Protein AF-A0A376ZKH6-F1 (afdb_monomer_lite)

Sequence (119 aa):
MQRTDLTFSPALKKLMDQVRKKGDHSLHQSSAVCRRVQILREIFNSGWQHNWGFVPFTEHEFATMGDQLKYLVPDDMIYIAEIDSAPCAFIVGLPNINEAIADLNGSLFPSAGQNCCGV

Structure (mmCIF, N/CA/C/O backbone):
data_AF-A0A376ZKH6-F1
#
_entry.id   AF-A0A376ZKH6-F1
#
loop_
_atom_site.group_PDB
_atom_site.id
_atom_site.type_symbol
_atom_site.label_atom_id
_atom_site.label_alt_id
_atom_site.label_comp_id
_atom_site.label_asym_id
_atom_site.label_entity_id
_atom_site.label_seq_id
_atom_site.pdbx_PDB_ins_code
_atom_site.Cartn_x
_atom_site.Cartn_y
_atom_site.Cartn_z
_atom_site.occupancy
_atom_site.B_iso_or_equiv
_atom_site.auth_seq_id
_atom_site.auth_comp_id
_atom_site.auth_asym_id
_atom_site.auth_atom_id
_atom_site.pdbx_PDB_model_num
ATOM 1 N N . MET A 1 1 ? -16.297 -2.444 -15.678 1.00 40.16 1 MET A N 1
ATOM 2 C CA . MET A 1 1 ? -16.797 -1.091 -15.356 1.00 40.16 1 MET A CA 1
ATOM 3 C C . MET A 1 1 ? -15.791 -0.077 -15.900 1.00 40.16 1 MET A C 1
ATOM 5 O O . MET A 1 1 ? -14.734 0.082 -15.310 1.00 40.16 1 MET A O 1
ATOM 9 N N . GLN A 1 2 ? -16.030 0.511 -17.077 1.00 43.56 2 GLN A N 1
ATOM 10 C CA . GLN A 1 2 ? -15.186 1.598 -17.596 1.00 43.56 2 GLN A CA 1
ATOM 11 C C . GLN A 1 2 ? -15.685 2.895 -16.956 1.00 43.56 2 GLN A C 1
ATOM 13 O O . GLN A 1 2 ? -16.822 3.288 -17.201 1.00 43.56 2 GLN A O 1
ATOM 18 N N . ARG A 1 3 ? -14.885 3.511 -16.083 1.00 48.69 3 ARG A N 1
ATOM 19 C CA . ARG A 1 3 ? -15.200 4.834 -15.532 1.00 48.69 3 ARG A CA 1
ATOM 20 C C . ARG A 1 3 ? -14.922 5.885 -16.606 1.00 48.69 3 ARG A C 1
ATOM 22 O O . ARG A 1 3 ? -13.769 6.170 -16.916 1.00 48.69 3 ARG A O 1
ATOM 29 N N . THR A 1 4 ? -15.984 6.381 -17.231 1.00 58.69 4 THR A N 1
ATOM 30 C CA . THR A 1 4 ? -15.958 7.318 -18.367 1.00 58.69 4 THR A CA 1
ATOM 31 C C . THR A 1 4 ? -15.630 8.764 -17.972 1.00 58.69 4 THR A C 1
ATOM 33 O O . THR A 1 4 ? -15.512 9.618 -18.844 1.00 58.69 4 THR A O 1
ATOM 36 N N . ASP A 1 5 ? -15.461 9.044 -16.680 1.00 71.31 5 ASP A N 1
ATOM 37 C CA . ASP A 1 5 ? -15.237 10.366 -16.081 1.00 71.31 5 ASP A CA 1
ATOM 38 C C . ASP A 1 5 ? -13.761 10.670 -15.752 1.00 71.31 5 ASP A C 1
ATOM 40 O O . ASP A 1 5 ? -13.413 11.802 -15.420 1.00 71.31 5 ASP A O 1
ATOM 44 N N . LEU A 1 6 ? -12.862 9.691 -15.877 1.00 71.50 6 LEU A N 1
ATOM 45 C CA . LEU A 1 6 ? -11.435 9.874 -15.600 1.00 71.50 6 LEU A CA 1
ATOM 46 C C . LEU A 1 6 ? -10.695 10.448 -16.816 1.00 71.50 6 LEU A C 1
ATOM 48 O O . LEU A 1 6 ? -10.218 9.725 -17.693 1.00 71.50 6 LEU A O 1
ATOM 52 N N . THR A 1 7 ? -10.549 11.773 -16.863 1.00 80.75 7 THR A N 1
ATOM 53 C CA . THR A 1 7 ? -9.708 12.443 -17.864 1.00 80.75 7 THR A CA 1
ATOM 54 C C . THR A 1 7 ? -8.274 12.605 -17.361 1.00 80.75 7 THR A C 1
ATOM 56 O O . THR A 1 7 ? -7.990 13.453 -16.518 1.00 80.75 7 THR A O 1
ATOM 59 N N . PHE A 1 8 ? -7.341 11.824 -17.907 1.00 85.12 8 PHE A N 1
ATOM 60 C CA . PHE A 1 8 ? -5.915 11.954 -17.585 1.00 85.12 8 PHE A CA 1
ATOM 61 C C . PHE A 1 8 ? -5.226 13.048 -18.412 1.00 85.12 8 PHE A C 1
ATOM 63 O O . PHE A 1 8 ? -5.525 13.228 -19.600 1.00 85.12 8 PHE A O 1
ATOM 70 N N . SER A 1 9 ? -4.255 13.739 -17.805 1.00 90.69 9 SER A N 1
ATOM 71 C CA . SER A 1 9 ? -3.423 14.727 -18.501 1.00 90.69 9 SER A CA 1
ATOM 72 C C . SER A 1 9 ? -2.611 14.074 -19.635 1.00 90.69 9 SER A C 1
ATOM 74 O O . SER A 1 9 ? -2.306 12.878 -19.566 1.00 90.69 9 SER A O 1
ATOM 76 N N . PRO A 1 10 ? -2.209 14.823 -20.680 1.00 91.25 10 PRO A N 1
ATOM 77 C CA . PRO A 1 10 ? -1.397 14.274 -21.770 1.00 91.25 10 PRO A CA 1
ATOM 78 C C . PRO A 1 10 ? -0.082 13.643 -21.290 1.00 91.25 10 PRO A C 1
ATOM 80 O O . PRO A 1 10 ? 0.334 12.607 -21.807 1.00 91.25 10 PRO A O 1
ATOM 83 N N . ALA A 1 11 ? 0.546 14.234 -20.268 1.00 91.69 11 ALA A N 1
ATOM 84 C CA . ALA A 1 11 ? 1.765 13.706 -19.664 1.00 91.69 11 ALA A CA 1
ATOM 85 C C . ALA A 1 11 ? 1.526 12.340 -19.004 1.00 91.69 11 ALA A C 1
ATOM 87 O O . ALA A 1 11 ? 2.287 11.402 -19.239 1.00 91.69 11 ALA A O 1
ATOM 88 N N . LEU A 1 12 ? 0.437 12.207 -18.240 1.00 88.75 12 LEU A N 1
ATOM 89 C CA . LEU A 1 12 ? 0.089 10.952 -17.583 1.00 88.75 12 LEU A CA 1
ATOM 90 C C . LEU A 1 12 ? -0.293 9.870 -18.599 1.00 88.75 12 LEU A C 1
ATOM 92 O O . LEU A 1 12 ? 0.164 8.740 -18.474 1.00 88.75 12 LEU A O 1
ATOM 96 N N . LYS A 1 13 ? -1.041 10.217 -19.653 1.00 89.12 13 LYS A N 1
ATOM 97 C CA . LYS A 1 13 ? -1.344 9.285 -20.755 1.00 89.12 13 LYS A CA 1
ATOM 98 C C . LYS A 1 13 ? -0.068 8.743 -21.401 1.00 89.12 13 LYS A C 1
ATOM 100 O O . LYS A 1 13 ? 0.077 7.535 -21.548 1.00 89.12 13 LYS A O 1
ATOM 105 N N . LYS A 1 14 ? 0.894 9.623 -21.701 1.00 90.12 14 LYS A N 1
ATOM 106 C CA . LYS A 1 14 ? 2.189 9.229 -22.273 1.00 90.12 14 LYS A CA 1
ATOM 107 C C . LYS A 1 14 ? 2.968 8.291 -21.345 1.00 90.12 14 LYS A C 1
ATOM 109 O O . LYS A 1 14 ? 3.568 7.334 -21.825 1.00 90.12 14 LYS A O 1
ATOM 114 N N . LEU A 1 15 ? 2.945 8.548 -20.037 1.00 89.62 15 LEU A N 1
ATOM 115 C CA . LEU A 1 15 ? 3.563 7.674 -19.038 1.00 89.62 15 LEU A CA 1
ATOM 116 C C . LEU A 1 15 ? 2.874 6.300 -18.994 1.00 89.62 15 LEU A C 1
ATOM 118 O O . LEU A 1 15 ? 3.547 5.274 -19.052 1.00 89.62 15 LEU A O 1
ATOM 122 N N . MET A 1 16 ? 1.540 6.267 -18.962 1.00 86.81 16 MET A N 1
ATOM 123 C CA . MET A 1 16 ? 0.765 5.021 -18.974 1.00 86.81 16 MET A CA 1
ATOM 124 C C . MET A 1 16 ? 1.048 4.180 -20.224 1.00 86.81 16 MET A C 1
ATOM 126 O O . MET A 1 16 ? 1.214 2.968 -20.117 1.00 86.81 16 MET A O 1
ATOM 130 N N . ASP A 1 17 ? 1.158 4.810 -21.396 1.00 87.38 17 ASP A N 1
ATOM 131 C CA . ASP A 1 17 ? 1.489 4.118 -22.646 1.00 87.38 17 ASP A CA 1
ATOM 132 C C . ASP A 1 17 ? 2.914 3.553 -22.647 1.00 87.38 17 ASP A C 1
ATOM 134 O O . ASP A 1 17 ? 3.164 2.511 -23.250 1.00 87.38 17 ASP A O 1
ATOM 138 N N . GLN A 1 18 ? 3.865 4.219 -21.986 1.00 85.69 18 GLN A N 1
ATOM 139 C CA . GLN A 1 18 ? 5.224 3.695 -21.823 1.00 85.69 18 GLN A CA 1
ATOM 140 C C . GLN A 1 18 ? 5.253 2.478 -20.901 1.00 85.69 18 GLN A C 1
ATOM 142 O O . GLN A 1 18 ? 5.943 1.509 -21.208 1.00 85.69 18 GLN A O 1
ATOM 147 N N . VAL A 1 19 ? 4.498 2.520 -19.800 1.00 83.88 19 VAL A N 1
ATOM 148 C CA . VAL A 1 19 ? 4.399 1.399 -18.858 1.00 83.88 19 VAL A CA 1
ATOM 149 C C . VAL A 1 19 ? 3.719 0.211 -19.528 1.00 83.88 19 VAL A C 1
ATOM 151 O O . VAL A 1 19 ? 4.310 -0.855 -19.563 1.00 83.88 19 VAL A O 1
ATOM 154 N N . ARG A 1 20 ? 2.574 0.402 -20.197 1.00 81.38 20 ARG A N 1
ATOM 155 C CA . ARG A 1 20 ? 1.855 -0.675 -20.912 1.00 81.38 20 ARG A CA 1
ATOM 156 C C . ARG A 1 20 ? 2.692 -1.418 -21.956 1.00 81.38 20 ARG A C 1
ATOM 158 O O . ARG A 1 20 ? 2.366 -2.548 -22.288 1.00 81.38 20 ARG A O 1
ATOM 165 N N . LYS A 1 21 ? 3.740 -0.792 -22.497 1.00 81.38 21 LYS A N 1
ATOM 166 C CA . LYS A 1 21 ? 4.658 -1.419 -23.462 1.00 81.38 21 LYS A CA 1
ATOM 167 C C . LYS A 1 21 ? 5.717 -2.316 -22.808 1.00 81.38 21 LYS A C 1
ATOM 169 O O . LYS A 1 21 ? 6.402 -3.034 -23.531 1.00 81.38 21 LYS A O 1
ATOM 174 N N . LYS A 1 22 ? 5.906 -2.249 -21.487 1.00 74.44 22 LYS A N 1
ATOM 175 C CA . LYS A 1 22 ? 6.920 -3.019 -20.756 1.00 74.44 22 LYS A CA 1
ATOM 176 C C . LYS A 1 22 ? 6.361 -4.348 -20.245 1.00 74.44 22 LYS A C 1
ATOM 178 O O . LYS A 1 22 ? 5.841 -4.394 -19.144 1.00 74.44 22 LYS A O 1
ATOM 183 N N . GLY A 1 23 ? 6.549 -5.417 -21.010 1.00 78.50 23 GLY A N 1
ATOM 184 C CA . GLY A 1 23 ? 6.240 -6.778 -20.555 1.00 78.50 23 GLY A CA 1
ATOM 185 C C . GLY A 1 23 ? 4.744 -7.068 -20.429 1.00 78.50 23 GLY A C 1
ATOM 186 O O . GLY A 1 23 ? 3.892 -6.211 -20.696 1.00 78.50 23 GLY A O 1
ATOM 187 N N . ASP A 1 24 ? 4.433 -8.307 -20.060 1.00 78.81 24 ASP A N 1
ATOM 188 C CA . ASP A 1 24 ? 3.056 -8.696 -19.766 1.00 78.81 24 ASP A CA 1
ATOM 189 C C . ASP A 1 24 ? 2.690 -8.260 -18.347 1.00 78.81 24 ASP A C 1
ATOM 191 O O . ASP A 1 24 ? 3.454 -8.484 -17.407 1.00 78.81 24 ASP A O 1
ATOM 195 N N . HIS A 1 25 ? 1.535 -7.613 -18.203 1.00 79.50 25 HIS A N 1
ATOM 196 C CA . HIS A 1 25 ? 1.079 -7.064 -16.932 1.00 79.50 25 HIS A CA 1
ATOM 197 C C . HIS A 1 25 ? -0.154 -7.821 -16.469 1.00 79.50 25 HIS A C 1
ATOM 199 O O . HIS A 1 25 ? -1.186 -7.810 -17.146 1.00 79.50 25 HIS A O 1
ATOM 205 N N . SER A 1 26 ? -0.094 -8.377 -15.267 1.00 77.94 26 SER A N 1
ATOM 206 C CA . SER A 1 26 ? -1.250 -8.990 -14.628 1.00 77.94 26 SER A CA 1
ATOM 207 C C . SER A 1 26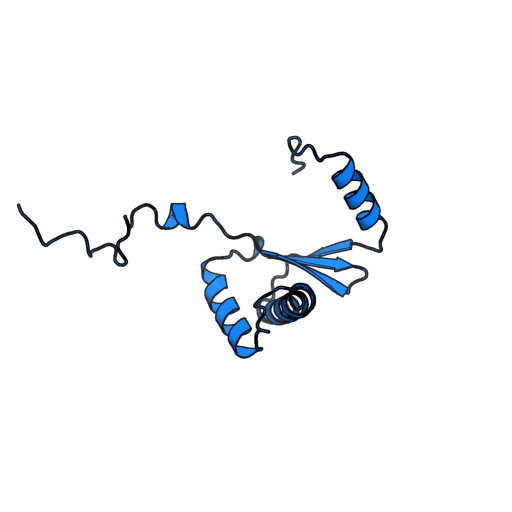 ? -1.549 -8.324 -13.290 1.00 77.94 26 SER A C 1
ATOM 209 O O . SER A 1 26 ? -0.671 -7.856 -12.563 1.00 77.94 26 SER A O 1
ATOM 211 N N . LEU A 1 27 ? -2.841 -8.236 -12.983 1.00 77.94 27 LEU A N 1
ATOM 212 C CA . LEU A 1 27 ? -3.339 -7.827 -11.678 1.00 77.94 27 LEU A CA 1
ATOM 213 C C . LEU A 1 27 ? -4.009 -9.037 -11.058 1.00 77.94 27 LEU A C 1
ATOM 215 O O . LEU A 1 27 ? -4.960 -9.581 -11.621 1.00 77.94 27 LEU A O 1
ATOM 219 N N . HIS A 1 28 ? -3.519 -9.439 -9.894 1.00 73.69 28 HIS A N 1
ATOM 220 C CA . HIS A 1 28 ? -4.069 -10.572 -9.174 1.00 73.69 28 HIS A CA 1
ATOM 221 C C . HIS A 1 28 ? -4.699 -10.106 -7.865 1.00 73.69 28 HIS A C 1
ATOM 223 O O . HIS A 1 28 ? -4.064 -9.463 -7.027 1.00 73.69 28 HIS A O 1
ATOM 229 N N . GLN A 1 29 ? -5.965 -10.479 -7.695 1.00 63.00 29 GLN A N 1
ATOM 230 C CA . GLN A 1 29 ? -6.639 -10.502 -6.408 1.00 63.00 29 GLN A CA 1
ATOM 231 C C . GLN A 1 29 ? -6.376 -11.889 -5.813 1.00 63.00 29 GLN A C 1
ATOM 233 O O . GLN A 1 29 ? -6.820 -12.900 -6.354 1.00 63.00 29 GLN A O 1
ATOM 238 N N . SER A 1 30 ? -5.564 -11.964 -4.763 1.00 57.06 30 SER A N 1
ATOM 239 C CA . SER A 1 30 ? -5.128 -13.248 -4.197 1.00 57.06 30 SER A CA 1
ATOM 240 C C . SER A 1 30 ? -5.956 -13.610 -2.967 1.00 57.06 30 SER A C 1
ATOM 242 O O . SER A 1 30 ? -6.145 -12.767 -2.098 1.00 57.06 30 SER A O 1
ATOM 244 N N . SER A 1 31 ? -6.415 -14.860 -2.866 1.00 52.03 31 SER A N 1
ATOM 245 C CA . SER A 1 31 ? -7.217 -15.391 -1.751 1.00 52.03 31 SER A CA 1
ATOM 246 C C . SER A 1 31 ? -6.390 -15.980 -0.591 1.00 52.03 31 SER A C 1
ATOM 248 O O . SER A 1 31 ? -6.965 -16.401 0.410 1.00 52.03 31 SER A O 1
ATOM 250 N N . ALA A 1 32 ? -5.050 -16.011 -0.679 1.00 58.88 32 ALA A N 1
ATOM 251 C CA . ALA A 1 32 ? -4.173 -16.617 0.336 1.00 58.88 32 ALA A CA 1
ATOM 252 C C . ALA A 1 32 ? -3.340 -15.568 1.106 1.00 58.88 32 ALA A C 1
ATOM 254 O O . ALA A 1 32 ? -2.282 -15.128 0.653 1.00 58.88 32 ALA A O 1
ATOM 255 N N . VAL A 1 33 ? -3.805 -15.195 2.303 1.00 59.31 33 VAL A N 1
ATOM 256 C CA . VAL A 1 33 ? -3.328 -14.045 3.100 1.00 59.31 33 VAL A CA 1
ATOM 257 C C . VAL A 1 33 ? -1.827 -14.086 3.442 1.00 59.31 33 VAL A C 1
ATOM 259 O O . VAL A 1 33 ? -1.121 -13.118 3.165 1.00 59.31 33 VAL A O 1
ATOM 262 N N . CYS A 1 34 ? -1.301 -15.190 3.989 1.00 56.47 34 CYS A N 1
ATOM 263 C CA . CYS A 1 34 ? 0.071 -15.236 4.529 1.00 56.47 34 CYS A CA 1
ATOM 264 C C . CYS A 1 34 ? 1.170 -15.018 3.474 1.00 56.47 34 CYS A C 1
ATOM 266 O O . CYS A 1 34 ? 2.186 -14.388 3.761 1.00 56.47 34 CYS A O 1
ATOM 268 N N . ARG A 1 35 ? 0.970 -15.497 2.238 1.00 67.12 35 ARG A N 1
ATOM 269 C CA . ARG A 1 35 ? 1.952 -15.326 1.151 1.00 67.12 35 ARG A CA 1
ATOM 270 C C . ARG A 1 35 ? 1.988 -13.885 0.629 1.00 67.12 35 ARG A C 1
ATOM 272 O O . ARG A 1 35 ? 3.050 -13.417 0.233 1.00 67.12 35 ARG A O 1
ATOM 279 N N . ARG A 1 36 ? 0.859 -13.161 0.679 1.00 69.50 36 ARG A N 1
ATOM 280 C CA . ARG A 1 36 ? 0.783 -11.742 0.279 1.00 69.50 36 ARG A CA 1
ATOM 281 C C . ARG A 1 36 ? 1.589 -10.853 1.217 1.00 69.50 36 ARG A C 1
ATOM 283 O O . ARG A 1 36 ? 2.295 -9.972 0.751 1.00 69.50 36 ARG A O 1
ATOM 290 N N . VAL A 1 37 ? 1.503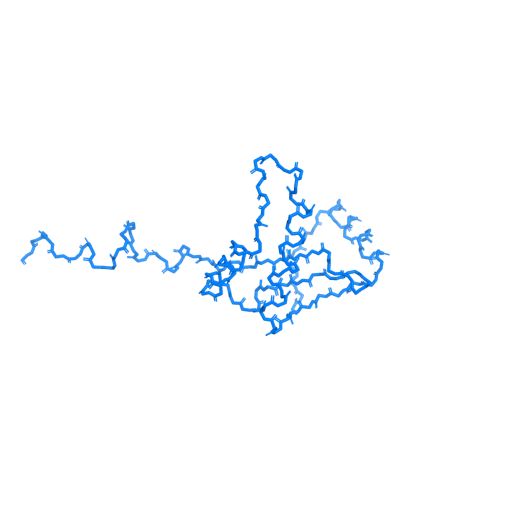 -11.093 2.524 1.00 79.31 37 VAL A N 1
ATOM 291 C CA . VAL A 1 37 ? 2.140 -10.248 3.549 1.00 79.31 37 VAL A CA 1
ATOM 292 C C . VAL A 1 37 ? 3.655 -10.137 3.321 1.00 79.31 37 VAL A C 1
ATOM 294 O O . VAL A 1 37 ? 4.199 -9.040 3.399 1.00 79.31 37 VAL A O 1
ATOM 297 N N . GLN A 1 38 ? 4.326 -11.226 2.930 1.00 85.31 38 GLN A N 1
ATOM 298 C CA . GLN A 1 38 ? 5.757 -11.178 2.603 1.00 85.31 38 GLN A CA 1
ATOM 299 C C . GLN A 1 38 ? 6.056 -10.410 1.313 1.00 85.31 38 GLN A C 1
ATOM 301 O O . GLN A 1 38 ? 6.938 -9.557 1.313 1.00 85.31 38 GLN A O 1
ATOM 306 N N . ILE A 1 39 ? 5.283 -10.645 0.248 1.00 88.06 39 ILE A N 1
ATOM 307 C CA . ILE A 1 39 ? 5.434 -9.926 -1.028 1.00 88.06 39 ILE A CA 1
ATOM 308 C C . ILE A 1 39 ? 5.241 -8.416 -0.821 1.00 88.06 39 ILE A C 1
ATOM 310 O O . ILE A 1 39 ? 6.027 -7.609 -1.312 1.00 88.06 39 ILE A O 1
ATOM 314 N N . LEU A 1 40 ? 4.226 -8.022 -0.049 1.00 88.50 40 LEU A N 1
ATOM 315 C CA . LEU A 1 40 ? 3.967 -6.621 0.285 1.00 88.50 40 LEU A CA 1
ATOM 316 C C . LEU A 1 40 ? 5.134 -6.010 1.072 1.00 88.50 40 LEU A C 1
ATOM 318 O O . LEU A 1 40 ? 5.552 -4.901 0.749 1.00 88.50 40 LEU A O 1
ATOM 322 N N . ARG A 1 41 ? 5.690 -6.728 2.058 1.00 90.38 41 ARG A N 1
ATOM 323 C CA . ARG A 1 41 ? 6.859 -6.278 2.833 1.00 90.38 41 ARG A CA 1
ATOM 324 C C . ARG A 1 41 ? 8.082 -6.072 1.944 1.00 90.38 41 ARG A C 1
ATOM 326 O O . ARG A 1 41 ? 8.775 -5.069 2.084 1.00 90.38 41 ARG A O 1
ATOM 333 N N . GLU A 1 42 ? 8.352 -7.010 1.039 1.00 91.75 42 GLU A N 1
ATOM 334 C CA . GLU A 1 42 ? 9.484 -6.944 0.110 1.00 91.75 42 GLU A CA 1
ATOM 335 C C . GLU A 1 42 ? 9.352 -5.762 -0.856 1.00 91.75 42 GLU A C 1
ATOM 337 O O . GLU A 1 42 ? 10.282 -4.960 -0.979 1.00 91.75 42 GLU A O 1
ATOM 342 N N . ILE A 1 43 ? 8.184 -5.596 -1.485 1.00 91.88 43 ILE A N 1
ATOM 343 C CA . ILE A 1 43 ? 7.907 -4.460 -2.376 1.00 91.88 43 ILE A CA 1
ATOM 344 C C . ILE A 1 43 ? 7.972 -3.138 -1.598 1.00 91.88 43 ILE A C 1
ATOM 346 O O . ILE A 1 43 ? 8.573 -2.177 -2.072 1.00 91.88 43 ILE A O 1
ATOM 350 N N . PHE A 1 44 ? 7.399 -3.077 -0.393 1.00 91.12 44 PHE A N 1
ATOM 351 C CA . PHE A 1 44 ? 7.415 -1.869 0.432 1.00 91.12 44 PHE A CA 1
ATOM 352 C C . PHE A 1 44 ? 8.839 -1.484 0.829 1.00 91.12 44 PHE A C 1
ATOM 354 O O . PHE A 1 44 ? 9.258 -0.355 0.590 1.00 91.12 44 PHE A O 1
ATOM 361 N N . ASN A 1 45 ? 9.604 -2.421 1.391 1.00 92.19 45 ASN A N 1
ATOM 362 C CA . ASN A 1 45 ? 10.961 -2.135 1.836 1.00 92.19 45 ASN A CA 1
ATOM 363 C C . ASN A 1 45 ? 11.854 -1.751 0.649 1.00 92.19 45 ASN A C 1
ATOM 365 O O . ASN A 1 45 ? 12.564 -0.756 0.729 1.00 92.19 45 ASN A O 1
ATOM 369 N N . SER A 1 46 ? 11.782 -2.479 -0.468 1.00 91.75 46 SER A N 1
ATOM 370 C CA . SER A 1 46 ? 12.599 -2.176 -1.652 1.00 91.75 46 SER A CA 1
ATOM 371 C C . SER A 1 46 ? 12.215 -0.852 -2.327 1.00 91.75 46 SER A C 1
ATOM 373 O O . SER A 1 46 ? 13.092 -0.107 -2.765 1.00 91.75 46 SER A O 1
ATOM 375 N N . GLY A 1 47 ? 10.920 -0.524 -2.389 1.00 90.12 47 GLY A N 1
ATOM 376 C CA . GLY A 1 47 ? 10.425 0.696 -3.026 1.00 90.12 47 GLY A CA 1
ATOM 377 C C . GLY A 1 47 ? 10.547 1.950 -2.158 1.00 90.12 47 GLY A C 1
ATOM 378 O O . GLY A 1 47 ? 10.730 3.043 -2.691 1.00 90.12 47 GLY A O 1
ATOM 379 N N . TRP A 1 48 ? 10.472 1.813 -0.830 1.00 88.88 48 TRP A N 1
ATOM 380 C CA . TRP A 1 48 ? 10.438 2.945 0.105 1.00 88.88 48 TRP A CA 1
ATOM 381 C C . TRP A 1 48 ? 11.780 3.229 0.789 1.00 88.88 48 TRP A C 1
ATOM 383 O O . TRP A 1 48 ? 11.913 4.263 1.441 1.00 88.88 48 TRP A O 1
ATOM 393 N N . GLN A 1 49 ? 12.795 2.369 0.611 1.00 91.94 49 GLN A N 1
ATOM 394 C CA . GLN A 1 49 ? 14.081 2.485 1.316 1.00 91.94 49 GLN A CA 1
ATOM 395 C C . GLN A 1 49 ? 14.818 3.816 1.141 1.00 91.94 49 GLN A C 1
ATOM 397 O O . GLN A 1 49 ? 15.628 4.185 1.985 1.00 91.94 49 GLN A O 1
ATOM 402 N N . HIS A 1 50 ? 14.562 4.536 0.049 1.00 91.19 50 HIS A N 1
ATOM 403 C CA . HIS A 1 50 ? 15.227 5.807 -0.244 1.00 91.19 50 HIS A CA 1
ATOM 404 C C . HIS A 1 50 ? 14.457 7.030 0.281 1.00 91.19 50 HIS A C 1
ATOM 406 O O . HIS A 1 50 ? 14.887 8.160 0.052 1.00 91.19 50 HIS A O 1
ATOM 412 N N . ASN A 1 51 ? 13.334 6.832 0.979 1.00 92.12 51 ASN A N 1
ATOM 413 C CA . ASN A 1 51 ? 12.565 7.924 1.563 1.00 92.12 51 ASN A CA 1
ATOM 414 C C . ASN A 1 51 ? 13.100 8.320 2.943 1.00 92.12 51 ASN A C 1
ATOM 416 O O . ASN A 1 51 ? 13.525 7.488 3.745 1.00 92.12 51 ASN A O 1
ATOM 420 N N . TRP A 1 52 ? 13.050 9.622 3.234 1.00 88.81 52 TRP A N 1
ATOM 421 C CA . TRP A 1 52 ? 13.477 10.161 4.523 1.00 88.81 52 TRP A CA 1
ATOM 422 C C . TRP A 1 52 ? 12.673 9.548 5.677 1.00 88.81 52 TRP A C 1
ATOM 424 O O . TRP A 1 52 ? 11.444 9.509 5.629 1.00 88.81 52 TRP A O 1
ATOM 434 N N . GLY A 1 53 ? 13.367 9.104 6.729 1.00 87.88 53 GLY A N 1
ATOM 435 C CA . GLY A 1 53 ? 12.738 8.497 7.905 1.00 87.88 53 GLY A CA 1
ATOM 436 C C . GLY A 1 53 ? 12.244 7.063 7.695 1.00 87.88 53 GLY A C 1
ATOM 437 O O . GLY A 1 53 ? 11.495 6.563 8.531 1.00 87.88 53 GLY A O 1
ATOM 438 N N . PHE A 1 54 ? 12.640 6.396 6.604 1.00 89.12 54 PHE A N 1
ATOM 439 C CA . PHE A 1 54 ? 12.314 4.990 6.397 1.00 89.12 54 PHE A CA 1
ATOM 440 C C . PHE A 1 54 ? 12.996 4.095 7.437 1.00 89.12 54 PHE A C 1
ATOM 442 O O . PHE A 1 54 ? 14.212 4.140 7.629 1.00 89.12 54 PHE A O 1
ATOM 449 N N . VAL A 1 55 ? 12.191 3.237 8.060 1.00 89.19 55 VAL A N 1
ATOM 450 C CA . VAL A 1 55 ? 12.637 2.142 8.917 1.00 89.19 55 VAL A CA 1
ATOM 451 C C . VAL A 1 55 ? 12.119 0.848 8.287 1.00 89.19 55 VAL A C 1
ATOM 453 O O . VAL A 1 55 ? 10.908 0.735 8.079 1.00 89.19 55 VAL A O 1
ATOM 456 N N . PRO A 1 56 ? 12.996 -0.110 7.936 1.00 88.31 56 PRO A N 1
ATOM 457 C CA . PRO A 1 56 ? 12.564 -1.350 7.312 1.00 88.31 56 PRO A CA 1
ATOM 458 C C . PRO A 1 56 ? 11.763 -2.189 8.299 1.00 88.31 56 PRO A C 1
ATOM 460 O O . PRO A 1 56 ? 12.214 -2.446 9.413 1.00 88.31 56 PRO A O 1
ATOM 463 N N . PHE A 1 57 ? 10.602 -2.672 7.862 1.00 88.62 57 PHE A N 1
ATOM 464 C CA . PHE A 1 57 ? 9.813 -3.589 8.673 1.00 88.62 57 PHE A CA 1
ATOM 465 C C . PHE A 1 57 ? 10.476 -4.961 8.749 1.00 88.62 57 PHE A C 1
ATOM 467 O O . PHE A 1 57 ? 10.870 -5.539 7.723 1.00 88.62 57 PHE A O 1
ATOM 474 N N . THR A 1 58 ? 10.524 -5.512 9.960 1.00 90.81 58 THR A N 1
ATOM 475 C CA . THR A 1 58 ? 10.835 -6.924 10.181 1.00 90.81 58 THR A CA 1
ATOM 476 C C . THR A 1 58 ? 9.667 -7.813 9.754 1.00 90.81 58 THR A C 1
ATOM 478 O O . THR A 1 58 ? 8.536 -7.363 9.552 1.00 90.81 58 THR A O 1
ATOM 481 N N . GLU A 1 59 ? 9.932 -9.111 9.625 1.00 87.38 59 GLU A N 1
ATOM 482 C CA . GLU A 1 59 ? 8.901 -10.093 9.290 1.00 87.38 59 GLU A CA 1
ATOM 483 C C . GLU A 1 59 ? 7.762 -10.115 10.323 1.00 87.38 59 GLU A C 1
ATOM 485 O O . GLU A 1 59 ? 6.587 -10.109 9.961 1.00 87.38 59 GLU A O 1
ATOM 490 N N . HIS A 1 60 ? 8.118 -10.079 11.609 1.00 88.38 60 HIS A N 1
ATOM 491 C CA . HIS A 1 60 ? 7.169 -10.148 12.717 1.00 88.38 60 HIS A CA 1
ATOM 492 C C . HIS A 1 60 ? 6.289 -8.894 12.816 1.00 88.38 60 HIS A C 1
ATOM 494 O O . HIS A 1 60 ? 5.075 -8.994 13.012 1.00 88.38 60 HIS A O 1
ATOM 500 N N . GLU A 1 61 ? 6.879 -7.705 12.665 1.00 87.06 61 GLU A N 1
ATOM 501 C CA . GLU A 1 61 ? 6.130 -6.442 12.695 1.00 87.06 61 GLU A CA 1
ATOM 502 C C . GLU A 1 61 ? 5.133 -6.367 11.541 1.00 87.06 61 GLU A C 1
ATOM 504 O O . GLU A 1 61 ? 3.967 -6.036 11.751 1.00 87.06 61 GLU A O 1
ATOM 509 N N . PHE A 1 62 ? 5.566 -6.739 10.334 1.00 86.56 62 PHE A N 1
ATOM 510 C CA . PHE A 1 62 ? 4.702 -6.685 9.162 1.00 86.56 62 PHE A CA 1
ATOM 511 C C . PHE A 1 62 ? 3.580 -7.731 9.225 1.00 86.56 62 PHE A C 1
ATOM 513 O O . PHE A 1 62 ? 2.451 -7.440 8.834 1.00 86.56 62 PHE A O 1
ATOM 520 N N . ALA A 1 63 ? 3.853 -8.923 9.773 1.00 86.06 63 ALA A N 1
ATOM 521 C CA . ALA A 1 63 ? 2.824 -9.926 10.045 1.00 86.06 63 ALA A CA 1
ATOM 522 C C . ALA A 1 63 ? 1.776 -9.411 11.040 1.00 86.06 63 ALA A C 1
ATOM 524 O O . ALA A 1 63 ? 0.580 -9.498 10.768 1.00 86.06 63 ALA A O 1
ATOM 525 N N . THR A 1 64 ? 2.221 -8.793 12.136 1.00 87.31 64 THR A N 1
ATOM 526 C CA . THR A 1 64 ? 1.332 -8.204 13.149 1.00 87.31 64 THR A CA 1
ATOM 527 C C . THR A 1 64 ? 0.469 -7.088 12.555 1.00 87.31 64 THR A C 1
ATOM 529 O O . THR A 1 64 ? -0.743 -7.061 12.765 1.00 87.31 64 THR A O 1
ATOM 532 N N . MET A 1 65 ? 1.066 -6.190 11.763 1.00 84.75 65 MET A N 1
ATOM 533 C CA . MET A 1 65 ? 0.324 -5.137 11.063 1.00 84.75 65 MET A CA 1
ATOM 534 C C . MET A 1 65 ? -0.680 -5.710 10.063 1.00 84.75 65 MET A C 1
ATOM 536 O O . MET A 1 65 ? -1.821 -5.255 10.017 1.00 84.75 65 MET A O 1
ATOM 540 N N . GLY A 1 66 ? -0.289 -6.720 9.282 1.00 81.62 66 GLY A N 1
ATOM 541 C CA . GLY A 1 66 ? -1.189 -7.407 8.356 1.00 81.62 66 GLY A CA 1
ATOM 542 C C . GLY A 1 66 ? -2.384 -8.039 9.073 1.00 81.62 66 GLY A C 1
ATOM 543 O O . GLY A 1 66 ? -3.521 -7.910 8.617 1.00 81.62 66 GLY A O 1
ATOM 544 N N . ASP A 1 67 ? -2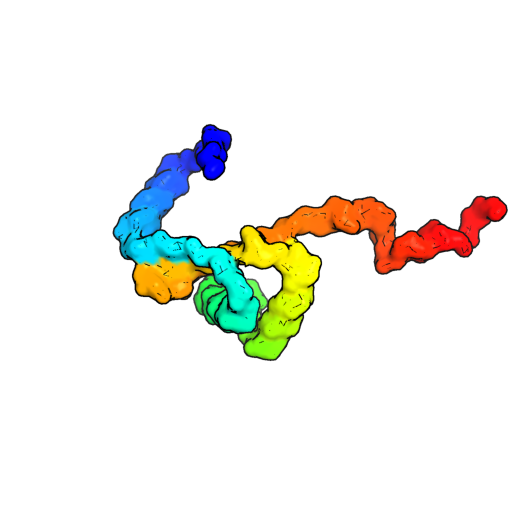.145 -8.644 10.237 1.00 83.12 67 ASP A N 1
ATOM 545 C CA . ASP A 1 67 ? -3.188 -9.223 11.082 1.00 83.12 67 ASP A CA 1
ATOM 546 C C . ASP A 1 67 ? -4.149 -8.189 11.672 1.00 83.12 67 ASP A C 1
ATOM 548 O O . ASP A 1 67 ? -5.312 -8.508 11.908 1.00 83.12 67 ASP A O 1
ATOM 552 N N . GLN A 1 68 ? -3.701 -6.959 11.907 1.00 83.81 68 GLN A N 1
ATOM 553 C CA . GLN A 1 68 ? -4.577 -5.866 12.329 1.00 83.81 68 GLN A CA 1
ATOM 554 C C . GLN A 1 68 ? -5.351 -5.286 11.142 1.00 83.81 68 GLN A C 1
ATOM 556 O O . GLN A 1 68 ? -6.555 -5.046 11.235 1.00 83.81 68 GLN A O 1
ATOM 561 N N . LEU A 1 69 ? -4.679 -5.108 10.003 1.00 79.88 69 LEU A N 1
ATOM 562 C CA . LEU A 1 69 ? -5.272 -4.535 8.799 1.00 79.88 69 LEU A CA 1
ATOM 563 C C . LEU A 1 69 ? -6.388 -5.402 8.219 1.00 79.88 69 LEU A C 1
ATOM 565 O O . LEU A 1 69 ? -7.306 -4.838 7.638 1.00 79.88 69 LEU A O 1
ATOM 569 N N . LYS A 1 70 ? -6.390 -6.726 8.427 1.00 78.38 70 LYS A N 1
ATOM 570 C CA . LYS A 1 70 ? -7.479 -7.605 7.951 1.00 78.38 70 LYS A CA 1
ATOM 571 C C . LYS A 1 70 ? -8.868 -7.228 8.483 1.00 78.38 70 LYS A C 1
ATOM 573 O O . LYS A 1 70 ? -9.866 -7.572 7.865 1.00 78.38 70 LYS A O 1
ATOM 578 N N . TYR A 1 71 ? -8.941 -6.540 9.626 1.00 82.38 71 TYR A N 1
ATOM 579 C CA . TYR A 1 71 ? -10.211 -6.064 10.185 1.00 82.38 71 TYR A CA 1
ATOM 580 C C . TYR A 1 71 ? -10.709 -4.777 9.520 1.00 82.38 71 TYR A C 1
ATOM 582 O O . TYR A 1 71 ? -11.890 -4.460 9.612 1.00 82.38 71 TYR A O 1
ATOM 590 N N . LEU A 1 72 ? -9.811 -4.031 8.875 1.00 82.75 72 LEU A N 1
ATOM 591 C CA . LEU A 1 72 ? -10.096 -2.728 8.272 1.00 82.75 72 LEU A CA 1
ATOM 592 C C . LEU A 1 72 ? -10.101 -2.776 6.744 1.00 82.75 72 LEU A C 1
ATOM 594 O O . LEU A 1 72 ? -10.770 -1.968 6.111 1.00 82.75 72 LEU A O 1
ATOM 598 N N . VAL A 1 73 ? -9.341 -3.694 6.152 1.00 83.38 73 VAL A N 1
ATOM 599 C CA . VAL A 1 73 ? -9.124 -3.812 4.713 1.00 83.38 73 VAL A CA 1
ATOM 600 C C . VAL A 1 73 ? -9.797 -5.090 4.221 1.00 83.38 73 VAL A C 1
ATOM 602 O O . VAL A 1 73 ? -9.297 -6.184 4.491 1.00 83.38 73 VAL A O 1
ATOM 605 N N . PRO A 1 74 ? -10.904 -4.968 3.475 1.00 81.44 74 PRO A N 1
ATOM 606 C CA . PRO A 1 74 ? -11.490 -6.085 2.750 1.00 81.44 74 PRO A CA 1
ATOM 607 C C . PRO A 1 74 ? -10.485 -6.750 1.795 1.00 81.44 74 PRO A C 1
ATOM 609 O O . PRO A 1 74 ? -9.670 -6.077 1.162 1.00 81.44 74 PRO A O 1
ATOM 612 N N . ASP A 1 75 ? -10.558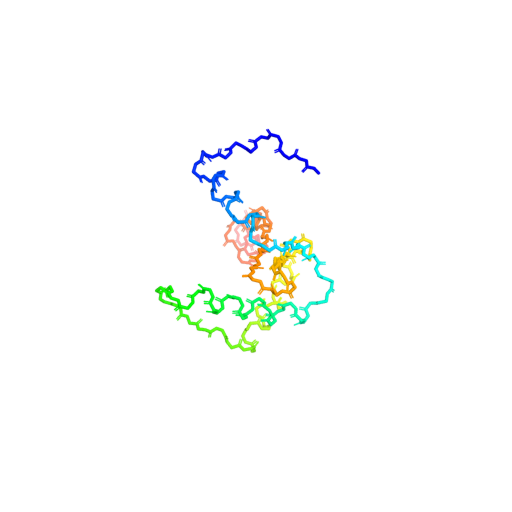 -8.073 1.639 1.00 76.81 75 ASP A N 1
ATOM 613 C CA . ASP A 1 75 ? -9.649 -8.819 0.752 1.00 76.81 75 ASP A CA 1
ATOM 614 C C . ASP A 1 75 ? -9.762 -8.413 -0.730 1.00 76.81 75 ASP A C 1
ATOM 616 O O . ASP A 1 75 ? -8.823 -8.604 -1.502 1.00 76.81 75 ASP A O 1
ATOM 620 N N . ASP A 1 76 ? -10.892 -7.836 -1.141 1.00 82.06 76 ASP A N 1
ATOM 621 C CA . ASP A 1 76 ? -11.132 -7.304 -2.486 1.00 82.06 76 ASP A CA 1
ATOM 622 C C . ASP A 1 76 ? -10.586 -5.887 -2.713 1.00 82.06 76 ASP A C 1
ATOM 624 O O . ASP A 1 76 ? -10.686 -5.354 -3.822 1.00 82.06 76 ASP A O 1
ATOM 628 N N . MET A 1 77 ? -9.944 -5.305 -1.697 1.00 84.56 77 MET A N 1
ATOM 629 C CA . MET A 1 77 ? -9.272 -4.005 -1.753 1.00 84.56 77 MET A CA 1
ATOM 630 C C . MET A 1 77 ? -7.740 -4.121 -1.815 1.00 84.56 77 MET A C 1
ATOM 632 O O . MET A 1 77 ? -7.049 -3.102 -1.784 1.00 84.56 77 MET A O 1
ATOM 636 N N . ILE A 1 78 ? -7.188 -5.334 -1.915 1.00 84.62 78 ILE A N 1
ATOM 637 C CA . ILE A 1 78 ? -5.742 -5.573 -2.004 1.00 84.62 78 ILE A CA 1
ATOM 638 C C . ILE A 1 78 ? -5.409 -6.154 -3.376 1.00 84.62 78 ILE A C 1
ATOM 640 O O . ILE A 1 78 ? -5.814 -7.269 -3.704 1.00 84.62 78 ILE A O 1
ATOM 644 N N . TYR A 1 79 ? -4.611 -5.424 -4.154 1.00 86.81 79 TYR A N 1
ATOM 645 C CA . TYR A 1 79 ? -4.159 -5.867 -5.472 1.00 86.81 79 TYR A CA 1
ATOM 646 C C . TYR A 1 79 ? -2.641 -5.861 -5.547 1.00 86.81 79 TYR A C 1
ATOM 648 O O . TYR A 1 79 ? -1.990 -4.915 -5.100 1.00 86.81 79 TYR A O 1
ATOM 656 N N . ILE A 1 80 ? -2.088 -6.905 -6.156 1.00 87.56 80 ILE A N 1
ATOM 657 C CA . ILE A 1 80 ? -0.669 -7.004 -6.492 1.00 87.56 80 ILE A CA 1
ATOM 658 C C . ILE A 1 80 ? -0.561 -6.953 -8.015 1.00 87.56 80 ILE A C 1
ATOM 660 O O . ILE A 1 80 ? -1.300 -7.643 -8.721 1.00 87.56 80 ILE A O 1
ATOM 664 N N . ALA A 1 81 ? 0.332 -6.098 -8.503 1.00 89.12 81 ALA A N 1
ATOM 665 C CA . ALA A 1 81 ? 0.674 -5.992 -9.908 1.00 89.12 81 ALA A CA 1
ATOM 666 C C . ALA A 1 81 ? 1.957 -6.775 -10.179 1.00 89.12 81 ALA A C 1
ATOM 668 O O . ALA A 1 81 ? 2.977 -6.569 -9.508 1.00 89.12 81 ALA A O 1
ATOM 669 N N . GLU A 1 82 ? 1.897 -7.639 -11.183 1.00 87.44 82 GLU A N 1
ATOM 670 C CA . GLU A 1 82 ? 3.028 -8.420 -11.660 1.00 87.44 82 GLU A CA 1
ATOM 671 C C . GLU A 1 82 ? 3.420 -7.973 -13.068 1.00 87.44 82 GLU A C 1
ATOM 673 O O . GLU A 1 82 ? 2.568 -7.590 -13.875 1.00 87.44 82 GLU A O 1
ATOM 678 N N . ILE A 1 83 ? 4.722 -8.020 -13.344 1.00 87.50 83 ILE A N 1
ATOM 679 C CA . ILE A 1 83 ? 5.289 -7.873 -14.685 1.00 87.50 83 ILE A CA 1
ATOM 680 C C . ILE A 1 83 ? 6.092 -9.139 -14.954 1.00 87.50 83 ILE A C 1
ATOM 682 O O . ILE A 1 83 ? 6.941 -9.498 -14.139 1.00 87.50 83 ILE A O 1
ATOM 686 N N . ASP A 1 84 ? 5.797 -9.833 -16.053 1.00 86.62 84 ASP A N 1
ATOM 687 C CA . ASP A 1 84 ? 6.458 -11.093 -16.426 1.00 86.62 84 ASP A CA 1
ATOM 688 C C . ASP A 1 84 ? 6.473 -12.127 -15.265 1.00 86.62 84 ASP A C 1
ATOM 690 O O . ASP A 1 84 ? 7.483 -12.773 -14.986 1.00 86.62 84 ASP A O 1
ATOM 694 N N . SER A 1 85 ? 5.342 -12.255 -14.553 1.00 83.56 85 SER A N 1
ATOM 695 C CA . SER A 1 85 ? 5.142 -13.125 -13.370 1.00 83.56 85 SER A CA 1
ATOM 696 C C . SER A 1 85 ? 5.955 -12.765 -12.114 1.00 83.56 85 SER A C 1
ATOM 698 O O . SER A 1 85 ? 6.013 -13.552 -11.166 1.00 83.56 85 SER A O 1
ATOM 700 N N . ALA A 1 86 ? 6.573 -11.582 -12.074 1.00 85.75 86 ALA A N 1
ATOM 701 C CA . ALA A 1 86 ? 7.261 -11.064 -10.897 1.00 85.75 86 ALA A CA 1
ATOM 702 C C . ALA A 1 86 ? 6.429 -9.959 -10.214 1.00 85.75 86 ALA A C 1
ATOM 704 O O . ALA A 1 86 ? 6.092 -8.966 -10.867 1.00 85.75 86 ALA A O 1
ATOM 705 N N . PRO A 1 87 ? 6.124 -10.065 -8.905 1.00 88.50 87 PRO A N 1
ATOM 706 C CA . PRO A 1 87 ? 5.462 -9.001 -8.153 1.00 88.50 87 PRO A CA 1
ATOM 707 C C . PRO A 1 87 ? 6.305 -7.726 -8.118 1.00 88.50 87 PRO A C 1
ATOM 709 O O . PRO A 1 87 ? 7.438 -7.736 -7.642 1.00 88.50 87 PRO A O 1
ATOM 712 N N . CYS A 1 88 ? 5.743 -6.624 -8.611 1.00 89.12 88 CYS A N 1
ATOM 713 C CA . CYS A 1 88 ? 6.468 -5.360 -8.777 1.00 89.12 88 CYS A CA 1
ATOM 714 C C . CYS A 1 88 ? 5.828 -4.192 -8.019 1.00 89.12 88 CYS A C 1
ATOM 716 O O . CYS A 1 88 ? 6.516 -3.242 -7.653 1.00 89.12 88 CYS A O 1
ATOM 718 N N . ALA A 1 89 ? 4.515 -4.231 -7.799 1.00 89.31 89 ALA A N 1
ATOM 719 C CA . ALA A 1 89 ? 3.799 -3.194 -7.066 1.00 89.31 89 ALA A CA 1
ATOM 720 C C . ALA A 1 89 ? 2.581 -3.776 -6.349 1.00 89.31 89 ALA A C 1
ATOM 722 O O . ALA A 1 89 ? 2.092 -4.851 -6.693 1.00 89.31 89 ALA A O 1
ATOM 723 N N . PHE A 1 90 ? 2.057 -3.039 -5.377 1.00 89.75 90 PHE A N 1
ATOM 724 C CA . PHE A 1 90 ? 0.769 -3.339 -4.769 1.00 89.75 90 PHE A CA 1
ATOM 725 C C . PHE A 1 90 ? -0.019 -2.054 -4.526 1.00 89.75 90 PHE A C 1
ATOM 727 O O . PHE A 1 90 ? 0.548 -0.963 -4.444 1.00 89.75 90 PHE A O 1
ATOM 734 N N . ILE A 1 91 ? -1.333 -2.195 -4.390 1.00 88.56 91 ILE A N 1
ATOM 735 C CA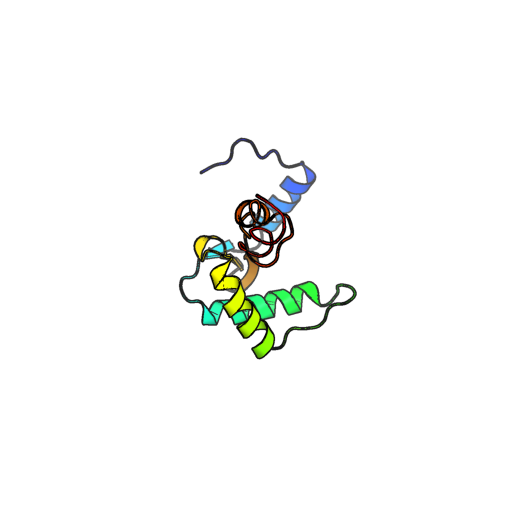 . ILE A 1 91 ? -2.223 -1.139 -3.921 1.00 88.56 91 ILE A CA 1
ATOM 736 C C . ILE A 1 91 ? -3.159 -1.713 -2.859 1.00 88.56 91 ILE A C 1
ATOM 738 O O . ILE A 1 91 ? -3.673 -2.824 -2.999 1.00 88.56 91 ILE A O 1
ATOM 742 N N . VAL A 1 92 ? -3.347 -0.946 -1.787 1.00 87.00 92 VAL A N 1
ATOM 743 C CA . VAL A 1 92 ? -4.288 -1.250 -0.708 1.00 87.00 92 VAL A CA 1
ATOM 744 C C . VAL A 1 92 ? -5.306 -0.121 -0.643 1.00 87.00 92 VAL A C 1
ATOM 746 O O . VAL A 1 92 ? -4.943 1.034 -0.424 1.00 87.00 92 VAL A O 1
ATOM 749 N N . GLY A 1 93 ? -6.574 -0.455 -0.854 1.00 87.69 93 GLY A N 1
ATOM 750 C CA . GLY A 1 93 ? -7.698 0.443 -0.629 1.00 87.69 93 GLY A CA 1
ATOM 751 C C . GLY A 1 93 ? -8.128 0.394 0.832 1.00 87.69 93 GLY A C 1
ATOM 752 O O . GLY A 1 93 ? -8.518 -0.659 1.330 1.00 87.69 93 GLY A O 1
ATOM 753 N N . LEU A 1 94 ? -8.070 1.531 1.523 1.00 87.00 94 LEU A N 1
ATOM 754 C CA . LEU A 1 94 ? -8.653 1.666 2.855 1.00 87.00 94 LEU A CA 1
ATOM 755 C C . LEU A 1 94 ? -10.058 2.269 2.729 1.00 87.00 94 LEU A C 1
ATOM 757 O O . LEU A 1 94 ? -10.202 3.311 2.079 1.00 87.00 94 LEU A O 1
ATOM 761 N N . PRO A 1 95 ? -11.090 1.654 3.334 1.00 85.12 95 PRO A N 1
ATOM 762 C CA . PRO A 1 95 ? -12.403 2.277 3.418 1.00 85.12 95 PRO A CA 1
ATOM 763 C C . PRO A 1 95 ? -12.330 3.568 4.243 1.00 85.12 95 PRO A C 1
ATOM 765 O O . PRO A 1 95 ? -11.412 3.771 5.040 1.00 85.12 95 PRO A O 1
ATOM 768 N N . ASN A 1 96 ? -13.304 4.459 4.052 1.00 87.81 96 ASN A N 1
ATOM 769 C CA . ASN A 1 96 ? -13.364 5.725 4.774 1.00 87.81 96 ASN A CA 1
ATOM 770 C C . ASN A 1 96 ? -13.673 5.491 6.264 1.00 87.81 96 ASN A C 1
ATOM 772 O O . ASN A 1 96 ? -14.831 5.458 6.670 1.00 87.81 96 ASN A O 1
ATOM 776 N N . ILE A 1 97 ? -12.630 5.347 7.086 1.00 85.25 97 ILE A N 1
ATOM 777 C CA . ILE A 1 97 ? -12.769 5.092 8.530 1.00 85.25 97 ILE A CA 1
ATOM 778 C C . ILE A 1 97 ? -13.506 6.242 9.229 1.00 85.25 97 ILE A C 1
ATOM 780 O O . ILE A 1 97 ? -14.208 5.995 10.203 1.00 85.25 97 ILE A O 1
ATOM 784 N N . ASN A 1 98 ? -13.422 7.476 8.717 1.00 87.62 98 ASN A N 1
ATOM 785 C CA . ASN A 1 98 ? -14.097 8.629 9.323 1.00 87.62 98 ASN A CA 1
ATOM 786 C C . ASN A 1 98 ? -15.621 8.456 9.381 1.00 87.62 98 ASN A C 1
ATOM 788 O O . ASN A 1 98 ? -16.245 8.948 10.314 1.00 87.62 98 ASN A O 1
ATOM 792 N N . GLU A 1 99 ? -16.216 7.741 8.422 1.00 87.88 99 GLU A N 1
ATOM 793 C CA . GLU A 1 99 ? -17.645 7.407 8.465 1.00 87.88 99 GLU A CA 1
ATOM 794 C C . GLU A 1 99 ? -17.953 6.367 9.544 1.00 87.88 99 GLU A C 1
ATOM 796 O O . GLU A 1 99 ? -18.964 6.480 10.231 1.00 87.88 99 GLU A O 1
ATOM 801 N N . ALA A 1 100 ? -17.062 5.392 9.737 1.00 83.75 100 ALA A N 1
ATOM 802 C CA . ALA A 1 100 ? -17.235 4.326 10.720 1.00 83.75 100 ALA A CA 1
ATOM 803 C C . ALA A 1 100 ? -17.134 4.808 12.178 1.00 83.75 100 ALA A C 1
ATOM 805 O O . ALA A 1 100 ? -17.614 4.116 13.069 1.00 83.75 100 ALA A O 1
ATOM 806 N N . ILE A 1 101 ? -16.504 5.963 12.421 1.00 86.25 101 ILE A N 1
ATOM 807 C CA . ILE A 1 101 ? -16.313 6.545 13.762 1.00 86.25 101 ILE A CA 1
ATOM 808 C C . ILE A 1 101 ? -17.057 7.873 13.960 1.00 86.25 101 ILE A C 1
ATOM 810 O O . ILE A 1 101 ? -16.798 8.586 14.932 1.00 86.25 101 ILE A O 1
ATOM 814 N N . ALA A 1 102 ? -17.943 8.247 13.034 1.00 87.00 102 ALA A N 1
ATOM 815 C CA . ALA A 1 102 ? -18.598 9.555 13.035 1.00 87.00 102 ALA A CA 1
ATOM 816 C C . ALA A 1 102 ? -19.454 9.805 14.292 1.00 87.00 102 ALA A C 1
ATOM 818 O O . ALA A 1 102 ? -19.587 10.943 14.741 1.00 87.00 102 ALA A O 1
ATOM 819 N N . ASP A 1 103 ? -20.008 8.747 14.880 1.00 84.75 103 ASP A N 1
ATOM 820 C CA . ASP A 1 103 ? -20.842 8.770 16.082 1.00 84.75 103 ASP A CA 1
ATOM 821 C C . ASP A 1 103 ? -20.041 8.829 17.393 1.00 84.75 103 ASP A C 1
ATOM 823 O O . ASP A 1 103 ? -20.604 9.140 18.443 1.00 84.75 103 ASP A O 1
ATOM 827 N N . LEU A 1 104 ? -18.724 8.595 17.349 1.00 85.00 104 LEU A N 1
ATOM 828 C CA . LEU A 1 104 ? -17.878 8.599 18.544 1.00 85.00 104 LEU A CA 1
ATOM 829 C C . LEU A 1 104 ? -17.614 10.006 19.095 1.00 85.00 104 LEU A C 1
ATOM 831 O O . LEU A 1 104 ? -17.292 10.138 20.273 1.00 85.00 104 LEU A O 1
ATOM 835 N N . ASN A 1 105 ? -17.730 11.060 18.278 1.00 80.25 105 ASN A N 1
ATOM 836 C CA . ASN A 1 105 ? -17.513 12.460 18.681 1.00 80.25 105 ASN A CA 1
ATOM 837 C C . ASN A 1 105 ? -16.229 12.684 19.525 1.00 80.25 105 ASN A C 1
ATOM 839 O O . ASN A 1 105 ? -16.237 13.386 20.536 1.00 80.25 105 ASN A O 1
ATOM 843 N N . GLY A 1 106 ? -15.121 12.035 19.147 1.00 79.44 106 GLY A N 1
ATOM 844 C CA . GLY A 1 106 ? -13.837 12.125 19.861 1.00 79.44 106 GLY A CA 1
ATOM 845 C C . GLY A 1 106 ? -13.738 11.292 21.147 1.00 79.44 106 GLY A C 1
ATOM 846 O O . GLY A 1 106 ? -12.716 11.347 21.830 1.00 79.44 106 GLY A O 1
ATOM 847 N N . SER A 1 107 ? -14.761 10.502 21.475 1.00 82.94 107 SER A N 1
ATOM 848 C CA . SER A 1 107 ? -14.754 9.567 22.597 1.00 82.94 107 SER A CA 1
ATOM 849 C C . SER A 1 107 ? -14.142 8.222 22.202 1.00 82.94 107 SER A C 1
ATOM 851 O O . SER A 1 107 ? -14.504 7.631 21.189 1.00 82.94 107 SER A O 1
ATOM 853 N N . LEU A 1 108 ? -13.247 7.690 23.039 1.00 77.19 108 LEU A N 1
ATOM 854 C CA . LEU A 1 108 ? -12.664 6.352 22.847 1.00 77.19 108 LEU A CA 1
ATOM 855 C C . LEU A 1 108 ? -13.648 5.217 23.162 1.00 77.19 108 LEU A C 1
ATOM 857 O O . LEU A 1 108 ? -13.441 4.087 22.727 1.00 77.19 108 LEU A O 1
ATOM 861 N N . PHE A 1 109 ? -14.709 5.509 23.918 1.00 77.81 109 PHE A N 1
ATOM 862 C CA . PHE A 1 109 ? -15.743 4.541 24.272 1.00 77.81 109 PHE A CA 1
ATOM 863 C C . PHE A 1 109 ? -17.125 5.085 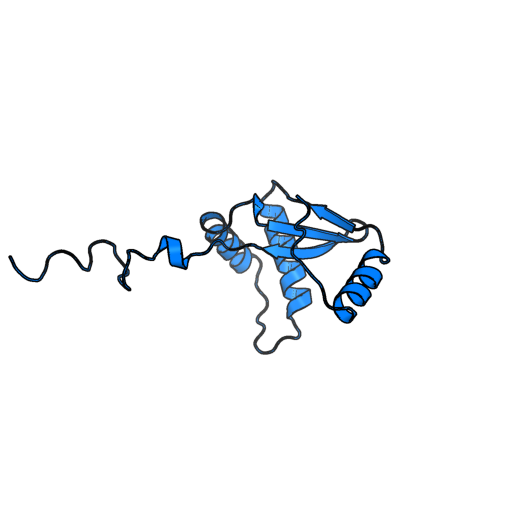23.891 1.00 77.81 109 PHE A C 1
ATOM 865 O O . PHE A 1 109 ? -17.420 6.235 24.235 1.00 77.81 109 PHE A O 1
ATOM 872 N N . PRO A 1 110 ? -18.010 4.269 23.284 1.00 63.44 110 PRO A N 1
ATOM 873 C CA . PRO A 1 110 ? -19.383 4.675 22.962 1.00 63.44 110 PRO A CA 1
ATOM 874 C C . PRO A 1 110 ? -20.161 5.211 24.177 1.00 63.44 110 PRO A C 1
ATOM 876 O O . PRO A 1 110 ? -21.057 6.037 24.039 1.00 63.44 110 PRO A O 1
ATOM 879 N N . SER A 1 111 ? -19.796 4.769 25.385 1.00 59.56 111 SER A N 1
ATOM 880 C CA . SER A 1 111 ? -20.450 5.122 26.648 1.00 59.56 111 SER A CA 1
ATOM 881 C C . SER A 1 111 ? -19.757 6.221 27.463 1.00 59.56 111 SER A C 1
ATOM 883 O O . SER A 1 111 ? -20.310 6.640 28.473 1.00 59.56 111 SER A O 1
ATOM 885 N N . ALA A 1 112 ? -18.574 6.720 27.084 1.00 56.22 112 ALA A N 1
ATOM 886 C CA . ALA A 1 112 ? -17.857 7.698 27.922 1.00 56.22 112 ALA A CA 1
ATOM 887 C C . ALA A 1 112 ? -18.458 9.123 27.889 1.00 56.22 112 ALA A C 1
ATOM 889 O O . ALA A 1 112 ? -18.040 9.977 28.666 1.00 56.22 112 ALA A O 1
ATOM 890 N N . GLY A 1 113 ? -19.466 9.366 27.041 1.00 51.56 113 GLY A N 1
ATOM 891 C CA . GLY A 1 113 ? -20.238 10.616 26.990 1.00 51.56 113 GLY A CA 1
ATOM 892 C C . GLY A 1 113 ? -21.671 10.525 27.528 1.00 51.56 113 GLY A C 1
ATOM 893 O O . GLY A 1 113 ? -22.366 11.537 27.544 1.00 51.56 113 GLY A O 1
ATOM 894 N N . GLN A 1 114 ? -22.137 9.350 27.965 1.00 51.31 114 GLN A N 1
ATOM 895 C CA . GLN A 1 114 ? -23.496 9.169 28.483 1.00 51.31 114 GLN A CA 1
ATOM 896 C C . GLN A 1 114 ? -23.411 8.691 29.939 1.00 51.31 114 GLN A C 1
ATOM 898 O O . GLN A 1 114 ? -23.021 7.553 30.180 1.00 51.31 114 GLN A O 1
ATOM 903 N N . ASN A 1 115 ? -23.774 9.577 30.882 1.00 46.66 115 ASN A N 1
ATOM 904 C CA . ASN A 1 115 ? -24.112 9.328 32.305 1.00 46.66 115 ASN A CA 1
ATOM 905 C C . ASN A 1 115 ? -23.248 9.987 33.403 1.00 46.66 115 ASN A C 1
ATOM 907 O O . ASN A 1 115 ? -23.043 9.364 34.441 1.00 46.66 115 ASN A O 1
ATOM 911 N N . CYS A 1 116 ? -22.843 11.260 33.279 1.00 48.88 116 CYS A N 1
ATOM 912 C CA . CYS A 1 116 ? -22.368 12.004 34.468 1.00 48.88 116 CYS A CA 1
ATOM 913 C C . CYS A 1 116 ? -22.978 13.396 34.714 1.00 48.88 116 CYS A C 1
ATOM 915 O O . CYS A 1 116 ? -22.734 13.949 35.782 1.00 48.88 116 CYS A O 1
ATOM 917 N N . CYS A 1 117 ? -23.811 13.961 33.830 1.00 45.19 117 CYS A N 1
ATOM 918 C CA . CYS A 1 117 ? -24.457 15.253 34.106 1.00 45.19 117 CYS A CA 1
ATOM 919 C C . CYS A 1 117 ? -25.936 15.296 33.680 1.00 45.19 117 CYS A C 1
ATOM 921 O O . CYS A 1 117 ? -26.243 15.623 32.541 1.00 45.19 117 CYS A O 1
ATOM 923 N N . GLY A 1 118 ? -26.813 15.005 34.651 1.00 44.56 118 GLY A N 1
ATOM 924 C CA . GLY A 1 118 ? -28.085 15.696 34.915 1.00 44.56 118 GLY A CA 1
ATOM 925 C C . GLY A 1 118 ? -29.242 15.568 33.918 1.00 44.56 118 GLY A C 1
ATOM 926 O O . GLY A 1 118 ? -29.372 16.422 33.049 1.00 44.56 118 GLY A O 1
ATOM 927 N N . VAL A 1 119 ? -30.146 14.610 34.167 1.00 40.25 119 VAL A N 1
ATOM 928 C CA . VAL A 1 119 ? -31.532 14.843 34.648 1.00 40.25 119 VAL A CA 1
ATOM 929 C C . VAL A 1 119 ? -31.867 13.734 35.641 1.00 40.25 119 VAL A C 1
ATOM 931 O O . VAL A 1 119 ? -31.474 12.581 35.358 1.00 40.25 119 VAL A O 1
#

pLDDT: mean 79.57, std 13.51, range [40.16, 92.19]

Organism: Escherichia coli (NCBI:txid562)

InterPro domains:
  IPR039968 Bacterial ceramide synthase-like [PTHR41368] (1-110)

Secondary structure (DSSP, 8-state):
---TT----HHHHHHHHHHHTSS-EEEE--S-HHHHHHHHHHHHHHHHTTSTT--PPPHHHHHHHHHHHTTTS-GGGEEEEEETTEEEEEEEPPP-HHHHTGGGTT-SSTTTTSSSS--

Radius of gyration: 20.2 Å; chains: 1; bounding box: 47×32×58 Å

Foldseek 3Di:
DDPPPDDDDPVVVVVVVVVVVAADKDKDLDPDQLVVLVLQLVLCCVVCVPPPPDDRDDPVRSVVVSVVCCVFFPSVQKIFMDGPNHTNDIGGDGPDVCVVCVCCPPPPDNCPPPDDDDD